Protein AF-A0A1F3LYC5-F1 (afdb_monomer)

pLDDT: mean 78.78, std 14.84, range [35.22, 93.06]

Secondary structure (DSSP, 8-state):
-GGGGGPPTT-EEEE-TT---HHHHHHHHHTT-EEEEE--TTS-HHHHHHHHSS-SEEEEEEE--GGGGGGGTT-GGGGS-EEEEEEEEEE-TTS-EEEEEEEPP---------

Foldseek 3Di:
DVVVVPADQPEEAEAEEDDLAPVVVLVCVLVNHWYKYWDDCPRDPVSVVVVPDPDFKDKDKDAHPPVCCVVCVVPNVRNGDIFIWMWGWDQDPVRDITIMIGGDDPDPPPPPDD

Mean predicted aligned error: 8.27 Å

Radius of gyration: 15.52 Å; Cα contacts (8 Å, |Δi|>4): 162; chains: 1; bounding box: 40×36×38 Å

Sequence (114 aa):
MEHLNKINSGNLLLLGRGYPCVWLLFLLKAKAIEFCVHLKEDWWLKVKDFTESPEKERIVTFTLPKKDRNKLKDFPQMQDTEITCRLIKVELKNGSCQKSIVEKKERPHVIGNQ

Structure (mmCIF, N/CA/C/O backbone):
data_AF-A0A1F3LYC5-F1
#
_entry.id   AF-A0A1F3LYC5-F1
#
loop_
_atom_site.group_PDB
_atom_site.id
_atom_site.type_symbol
_atom_site.label_atom_id
_atom_site.label_alt_id
_atom_site.label_comp_id
_atom_site.label_asym_id
_atom_site.label_entity_id
_atom_site.label_seq_id
_atom_site.pdbx_PDB_ins_code
_atom_site.Cartn_x
_atom_site.Cartn_y
_atom_site.Cartn_z
_atom_site.occupancy
_atom_site.B_iso_or_equiv
_atom_site.auth_seq_id
_atom_site.auth_comp_id
_atom_site.auth_asym_id
_atom_site.auth_atom_id
_atom_site.pdbx_PDB_model_num
ATOM 1 N N . MET A 1 1 ? 16.948 -10.209 2.489 1.00 55.19 1 MET A N 1
ATOM 2 C CA . MET A 1 1 ? 16.494 -10.690 1.162 1.00 55.19 1 MET A CA 1
ATOM 3 C C . MET A 1 1 ? 16.255 -12.199 1.146 1.00 55.19 1 MET A C 1
ATOM 5 O O . MET A 1 1 ? 15.305 -12.614 0.503 1.00 55.19 1 MET A O 1
ATOM 9 N N . GLU A 1 2 ? 17.036 -13.013 1.870 1.00 61.78 2 GLU A N 1
ATOM 10 C CA . GLU A 1 2 ? 16.968 -14.490 1.803 1.00 61.78 2 GLU A CA 1
ATOM 11 C C . GLU A 1 2 ? 15.586 -15.105 2.086 1.00 61.78 2 GLU A C 1
ATOM 13 O O . GLU A 1 2 ? 15.208 -16.081 1.445 1.00 61.78 2 GLU A O 1
ATOM 18 N N . HIS A 1 3 ? 14.785 -14.510 2.975 1.00 63.56 3 HIS A N 1
ATOM 19 C CA . HIS A 1 3 ? 13.438 -15.013 3.273 1.00 63.56 3 HIS A CA 1
ATOM 20 C C . HIS A 1 3 ? 12.439 -14.838 2.117 1.00 63.56 3 HIS A C 1
ATOM 22 O O . HIS A 1 3 ? 11.544 -15.664 1.974 1.00 63.56 3 HIS A O 1
ATOM 28 N N . LEU A 1 4 ? 12.598 -13.813 1.268 1.00 62.97 4 LEU A N 1
ATOM 29 C CA . LEU A 1 4 ? 11.697 -13.586 0.127 1.00 62.97 4 LEU A CA 1
ATOM 30 C C . LEU A 1 4 ? 11.891 -14.631 -0.978 1.00 62.97 4 LEU A C 1
ATOM 32 O O . LEU A 1 4 ? 10.957 -14.903 -1.722 1.00 62.97 4 LEU A O 1
ATOM 36 N N . ASN A 1 5 ? 13.074 -15.246 -1.063 1.00 66.75 5 ASN A N 1
ATOM 37 C CA . ASN A 1 5 ? 13.364 -16.283 -2.055 1.00 66.75 5 ASN A CA 1
ATOM 38 C C . ASN A 1 5 ? 12.675 -17.622 -1.740 1.00 66.75 5 ASN A C 1
ATOM 40 O O . ASN A 1 5 ? 12.675 -18.511 -2.582 1.00 66.75 5 ASN A O 1
ATOM 44 N N . LYS A 1 6 ? 12.095 -17.773 -0.541 1.00 70.38 6 LYS A N 1
ATOM 45 C CA . LYS A 1 6 ? 11.324 -18.959 -0.133 1.00 70.38 6 LYS A CA 1
ATOM 46 C C . LYS A 1 6 ? 9.820 -18.815 -0.386 1.00 70.38 6 LYS A C 1
ATOM 48 O O . LYS A 1 6 ? 9.068 -19.733 -0.077 1.00 70.38 6 LYS A O 1
ATOM 53 N N . ILE A 1 7 ? 9.378 -17.659 -0.883 1.00 70.25 7 ILE A N 1
ATOM 54 C CA . ILE A 1 7 ? 7.964 -17.365 -1.111 1.00 70.25 7 ILE A CA 1
ATOM 55 C C . ILE A 1 7 ? 7.613 -17.758 -2.542 1.00 70.25 7 ILE A C 1
ATOM 57 O O . ILE A 1 7 ? 8.200 -17.242 -3.492 1.00 70.25 7 ILE A O 1
ATOM 61 N N . ASN A 1 8 ? 6.644 -18.660 -2.682 1.00 68.38 8 ASN A N 1
ATOM 62 C CA . ASN A 1 8 ? 6.155 -19.104 -3.981 1.00 68.38 8 ASN A CA 1
ATOM 63 C C . ASN A 1 8 ? 5.014 -18.208 -4.481 1.00 68.38 8 ASN A C 1
ATOM 65 O O . ASN A 1 8 ? 4.309 -17.564 -3.698 1.00 68.38 8 ASN A O 1
ATOM 69 N N . SER A 1 9 ? 4.804 -18.208 -5.800 1.00 65.81 9 SER A N 1
ATOM 70 C CA . SER A 1 9 ? 3.631 -17.582 -6.419 1.00 65.81 9 SER A CA 1
ATOM 71 C C . SER A 1 9 ? 2.340 -18.134 -5.797 1.00 65.81 9 SER A C 1
ATOM 73 O O . SER A 1 9 ? 2.204 -19.344 -5.613 1.00 65.81 9 SER A O 1
ATOM 75 N N . GLY A 1 10 ? 1.412 -17.243 -5.439 1.00 66.19 10 GLY A N 1
ATOM 76 C CA . GLY A 1 10 ? 0.153 -17.587 -4.762 1.00 66.19 10 GLY A CA 1
ATOM 77 C C . GLY A 1 10 ? 0.226 -17.645 -3.231 1.00 66.19 10 GLY A C 1
ATOM 78 O O . GLY A 1 10 ? -0.770 -17.955 -2.585 1.00 66.19 10 GLY A O 1
ATOM 79 N N . ASN A 1 11 ? 1.376 -17.355 -2.618 1.00 69.00 11 ASN A N 1
ATOM 80 C CA . ASN A 1 11 ? 1.456 -17.170 -1.169 1.00 69.00 11 ASN A CA 1
ATOM 81 C C . ASN A 1 11 ? 1.093 -15.731 -0.780 1.00 69.00 11 ASN A C 1
ATOM 83 O O . ASN A 1 11 ? 1.577 -14.777 -1.391 1.00 69.00 11 ASN A O 1
ATOM 87 N N . LEU A 1 12 ? 0.292 -15.595 0.282 1.00 79.38 12 LEU A N 1
ATOM 88 C CA . LEU A 1 12 ? -0.036 -14.316 0.905 1.00 79.38 12 LEU A CA 1
ATOM 89 C C . LEU A 1 12 ? 0.983 -13.982 1.996 1.00 79.38 12 LEU A C 1
ATOM 91 O O . LEU A 1 12 ? 1.016 -14.609 3.055 1.00 79.38 12 LEU A O 1
ATOM 95 N N . LEU A 1 13 ? 1.788 -12.953 1.760 1.00 84.44 13 LEU A N 1
ATOM 96 C CA . LEU A 1 13 ? 2.721 -12.421 2.739 1.00 84.44 13 LEU A CA 1
ATOM 97 C C . LEU A 1 13 ? 2.009 -11.447 3.685 1.00 84.44 13 LEU A C 1
ATOM 99 O O . LEU A 1 13 ? 1.601 -10.354 3.290 1.00 84.44 13 LEU A O 1
ATOM 103 N N . LEU A 1 14 ? 1.901 -11.823 4.960 1.00 83.75 14 LEU A N 1
ATOM 104 C CA . LEU A 1 14 ? 1.415 -10.938 6.018 1.00 83.75 14 LEU A CA 1
ATOM 105 C C . LEU A 1 14 ? 2.572 -10.099 6.567 1.00 83.75 14 LEU A C 1
ATOM 107 O O . LEU A 1 14 ? 3.421 -10.583 7.315 1.00 83.75 14 LEU A O 1
ATOM 111 N N . LEU A 1 15 ? 2.602 -8.823 6.199 1.00 82.88 15 LEU A N 1
ATOM 112 C CA . LEU A 1 15 ? 3.558 -7.853 6.712 1.00 82.88 15 LEU A CA 1
ATOM 113 C C . LEU A 1 15 ? 3.012 -7.224 7.996 1.00 82.88 15 LEU A C 1
ATOM 115 O O . LEU A 1 15 ? 1.975 -6.559 8.002 1.00 82.88 15 LEU A O 1
ATOM 119 N N . GLY A 1 16 ? 3.731 -7.437 9.096 1.00 78.25 16 GLY A N 1
ATOM 120 C CA . GLY A 1 16 ? 3.418 -6.830 10.385 1.00 78.25 16 GLY A CA 1
ATOM 121 C C . GLY A 1 16 ? 3.694 -5.324 10.439 1.00 78.25 16 GLY A C 1
ATOM 122 O O . GLY A 1 16 ? 4.122 -4.688 9.475 1.00 78.25 16 GLY A O 1
ATOM 123 N N . ARG A 1 17 ? 3.490 -4.752 11.627 1.00 66.50 17 ARG A N 1
ATOM 124 C CA . ARG A 1 17 ? 3.778 -3.344 11.923 1.00 66.50 17 ARG A CA 1
ATOM 125 C C . ARG A 1 17 ? 5.294 -3.117 11.841 1.00 66.50 17 ARG A C 1
ATOM 127 O O . ARG A 1 17 ? 6.007 -3.471 12.770 1.00 66.50 17 ARG A O 1
ATOM 134 N N . GLY A 1 18 ? 5.794 -2.535 10.757 1.00 61.81 18 GLY A N 1
ATOM 135 C CA . GLY A 1 18 ? 7.201 -2.098 10.699 1.00 61.81 18 GLY A CA 1
ATOM 136 C C . GLY A 1 18 ? 7.734 -1.678 9.335 1.00 61.81 18 GLY A C 1
ATOM 137 O O . GLY A 1 18 ? 8.905 -1.326 9.243 1.00 61.81 18 GLY A O 1
A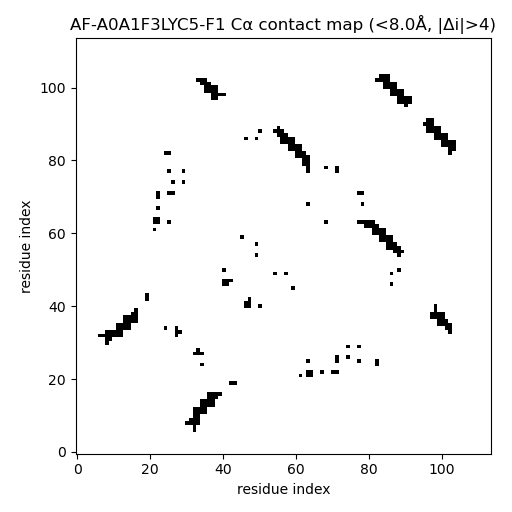TOM 138 N N . TYR A 1 19 ? 6.920 -1.734 8.279 1.00 65.62 19 TYR A N 1
ATOM 139 C CA . TYR A 1 19 ? 7.383 -1.552 6.903 1.00 65.62 19 TYR A CA 1
ATOM 140 C C . TYR A 1 19 ? 6.889 -0.223 6.310 1.00 65.62 19 TYR A C 1
ATOM 142 O O . TYR A 1 19 ? 5.892 -0.205 5.591 1.00 65.62 19 TYR A O 1
ATOM 150 N N . PRO A 1 20 ? 7.579 0.904 6.561 1.00 60.41 20 PRO A N 1
ATOM 151 C CA . PRO A 1 20 ? 7.134 2.237 6.139 1.00 60.41 20 PRO A CA 1
ATOM 152 C C . PRO A 1 20 ? 7.347 2.523 4.640 1.00 60.41 20 PRO A C 1
ATOM 154 O O . PRO A 1 20 ? 7.171 3.652 4.182 1.00 60.41 20 PRO A O 1
ATOM 157 N N . CYS A 1 21 ? 7.750 1.530 3.850 1.00 79.38 21 CYS A N 1
ATOM 158 C CA . CYS A 1 21 ? 8.356 1.757 2.548 1.00 79.38 21 CYS A CA 1
ATOM 159 C C . CYS A 1 21 ? 7.465 1.296 1.389 1.00 79.38 21 CYS A C 1
ATOM 161 O O . CYS A 1 21 ? 7.391 0.102 1.106 1.00 79.38 21 CYS A O 1
ATOM 163 N N . VAL A 1 22 ? 6.883 2.247 0.652 1.00 85.69 22 VAL A N 1
ATOM 164 C CA . VAL A 1 22 ? 6.059 1.986 -0.546 1.00 85.69 22 VAL A CA 1
ATOM 165 C C . VAL A 1 22 ? 6.786 1.109 -1.574 1.00 85.69 22 VAL A C 1
ATOM 167 O O . VAL A 1 22 ? 6.168 0.217 -2.145 1.00 85.69 22 VAL A O 1
ATOM 170 N N . TRP A 1 23 ? 8.101 1.278 -1.761 1.00 89.81 23 TRP A N 1
ATOM 171 C CA . TRP A 1 23 ? 8.892 0.485 -2.717 1.00 89.81 23 TRP A CA 1
ATOM 172 C C . TRP A 1 23 ? 8.819 -1.033 -2.476 1.00 89.81 23 TRP 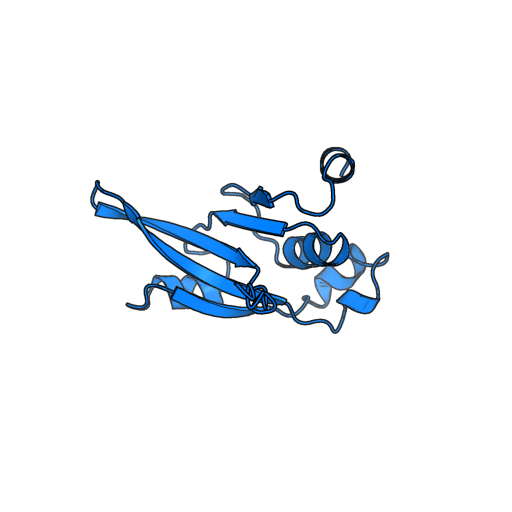A C 1
ATOM 174 O O . TRP A 1 23 ? 8.952 -1.807 -3.420 1.00 89.81 23 TRP A O 1
ATOM 184 N N . LEU A 1 24 ? 8.574 -1.473 -1.234 1.00 89.44 24 LEU A N 1
ATOM 185 C CA . LEU A 1 24 ? 8.431 -2.894 -0.923 1.00 89.44 24 LEU A CA 1
ATOM 186 C C . LEU A 1 24 ? 7.182 -3.482 -1.589 1.00 89.44 24 LEU A C 1
ATOM 188 O O . LEU A 1 24 ? 7.241 -4.599 -2.090 1.00 89.44 24 LEU A O 1
ATOM 192 N N . LEU A 1 25 ? 6.086 -2.720 -1.667 1.00 89.56 25 LEU A N 1
ATOM 193 C CA . LEU A 1 25 ? 4.870 -3.149 -2.370 1.00 89.56 25 LEU A CA 1
ATOM 194 C C . LEU A 1 25 ? 5.165 -3.399 -3.853 1.00 89.56 25 LEU A C 1
ATOM 196 O O . LEU A 1 25 ? 4.707 -4.383 -4.427 1.00 89.56 25 LEU A O 1
ATOM 200 N N . PHE A 1 26 ? 6.003 -2.545 -4.446 1.00 92.00 26 PHE A N 1
ATOM 201 C CA . PHE A 1 26 ? 6.467 -2.692 -5.822 1.00 92.00 26 PHE A CA 1
ATOM 202 C C . PHE A 1 26 ? 7.335 -3.925 -6.018 1.00 92.00 26 PHE A C 1
ATOM 204 O O . PHE A 1 26 ? 7.141 -4.648 -6.990 1.00 92.00 26 PHE A O 1
ATOM 211 N N . LEU A 1 27 ? 8.244 -4.209 -5.085 1.00 90.69 27 LEU A N 1
ATOM 212 C CA . LEU A 1 27 ? 9.066 -5.414 -5.157 1.00 90.69 27 LEU A CA 1
ATOM 213 C C . LEU A 1 27 ? 8.205 -6.683 -5.072 1.00 90.69 27 LEU A C 1
ATOM 215 O O . LEU A 1 27 ? 8.423 -7.623 -5.833 1.00 90.69 27 LEU A O 1
ATOM 219 N N . LEU A 1 28 ? 7.233 -6.712 -4.157 1.00 89.12 28 LEU A N 1
ATOM 220 C CA . LEU A 1 28 ? 6.331 -7.853 -3.986 1.00 89.12 28 LEU A CA 1
ATOM 221 C C . LEU A 1 28 ? 5.470 -8.061 -5.235 1.00 89.12 28 LEU A C 1
ATOM 223 O O . LEU A 1 28 ? 5.400 -9.180 -5.739 1.00 89.12 28 L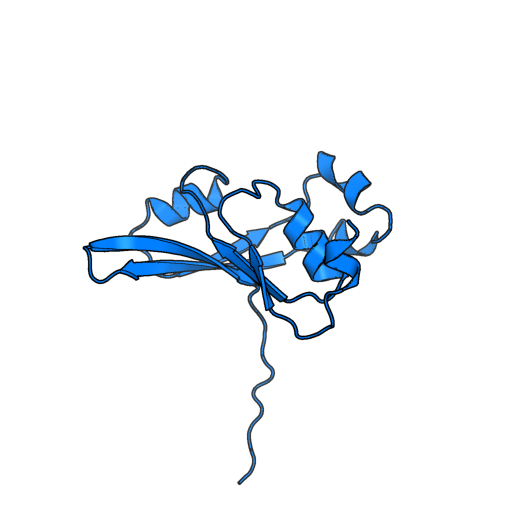EU A O 1
ATOM 227 N N . LYS A 1 29 ? 4.937 -6.976 -5.810 1.00 88.88 29 LYS A N 1
ATOM 228 C CA . LYS A 1 29 ? 4.209 -7.012 -7.083 1.00 88.88 29 LYS A CA 1
ATOM 229 C C . LYS A 1 29 ? 5.068 -7.547 -8.229 1.00 88.88 29 LYS A C 1
ATOM 231 O O . LYS A 1 29 ? 4.619 -8.425 -8.959 1.00 88.88 29 LYS A O 1
ATOM 236 N N . ALA A 1 30 ? 6.307 -7.072 -8.356 1.00 89.69 30 ALA A N 1
ATOM 237 C CA . ALA A 1 30 ? 7.243 -7.516 -9.390 1.00 89.69 30 ALA A CA 1
ATOM 238 C C . ALA A 1 30 ? 7.584 -9.009 -9.279 1.00 89.69 30 ALA A C 1
ATOM 240 O O . ALA A 1 30 ? 7.818 -9.676 -10.283 1.00 89.69 30 ALA A O 1
ATOM 241 N N . LYS A 1 31 ? 7.591 -9.533 -8.049 1.00 87.19 31 LYS A N 1
ATOM 242 C CA . LYS A 1 31 ? 7.804 -10.951 -7.741 1.00 87.19 31 LYS A CA 1
ATOM 243 C C . LYS A 1 31 ? 6.519 -11.786 -7.765 1.00 87.19 31 LYS A C 1
ATOM 245 O O . LYS A 1 31 ? 6.581 -12.964 -7.432 1.00 87.19 31 LYS A O 1
ATOM 250 N N . ALA A 1 32 ? 5.379 -11.197 -8.136 1.00 86.75 32 ALA A N 1
ATOM 251 C CA . ALA A 1 32 ? 4.062 -11.835 -8.092 1.00 86.75 32 ALA A CA 1
ATOM 252 C C . ALA A 1 32 ? 3.711 -12.436 -6.712 1.00 86.75 32 ALA A C 1
ATOM 254 O O . ALA A 1 32 ? 3.030 -13.458 -6.616 1.00 86.75 32 ALA A O 1
ATOM 255 N N . ILE A 1 33 ? 4.175 -11.793 -5.637 1.00 86.38 33 ILE A N 1
ATOM 256 C CA . ILE A 1 33 ? 3.886 -12.169 -4.252 1.00 86.38 33 ILE A CA 1
ATOM 257 C C . ILE A 1 33 ? 2.673 -11.371 -3.782 1.00 86.38 33 ILE A C 1
ATOM 259 O O . ILE A 1 33 ? 2.702 -10.139 -3.787 1.00 86.38 33 ILE A O 1
ATOM 263 N N . GLU A 1 34 ? 1.627 -12.068 -3.341 1.00 86.44 34 GLU A N 1
ATOM 264 C CA . GLU A 1 34 ? 0.475 -11.418 -2.721 1.00 86.44 34 GLU A CA 1
ATOM 265 C C . GLU A 1 34 ? 0.862 -10.902 -1.336 1.00 86.44 34 GLU A C 1
ATOM 267 O O . GLU A 1 34 ? 1.650 -11.528 -0.626 1.00 86.44 34 GLU A O 1
ATOM 272 N N . PHE A 1 35 ? 0.291 -9.776 -0.911 1.00 87.25 35 PHE A N 1
ATOM 273 C CA . PHE A 1 35 ? 0.596 -9.221 0.402 1.00 87.25 35 PHE A CA 1
ATOM 274 C C . PHE A 1 35 ? -0.615 -8.606 1.099 1.00 87.25 35 PHE A C 1
ATOM 276 O O . PHE A 1 35 ? -1.535 -8.071 0.477 1.00 87.25 35 PHE A O 1
ATOM 283 N N . CYS A 1 36 ? -0.565 -8.642 2.427 1.00 88.06 36 CYS A N 1
ATOM 284 C CA . CYS A 1 36 ? -1.418 -7.858 3.305 1.00 88.06 36 CYS A CA 1
ATOM 285 C C . CYS A 1 36 ? -0.540 -7.165 4.348 1.00 88.06 36 CYS A C 1
ATOM 287 O O . CYS A 1 36 ? 0.306 -7.806 4.970 1.00 88.06 36 CYS A O 1
ATOM 289 N N . VAL A 1 37 ? -0.708 -5.856 4.526 1.00 87.00 37 VAL A N 1
ATOM 290 C CA . VAL A 1 37 ? 0.122 -5.043 5.427 1.00 87.00 37 VAL A CA 1
A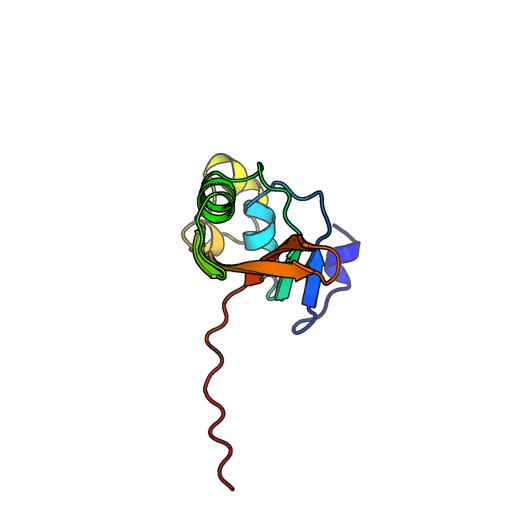TOM 291 C C . VAL A 1 37 ? -0.716 -4.515 6.572 1.00 87.00 37 VAL A C 1
ATOM 293 O O . VAL A 1 37 ? -1.675 -3.787 6.339 1.00 87.00 37 VAL A O 1
ATOM 296 N N . HIS A 1 38 ? -0.319 -4.815 7.805 1.00 82.75 38 HIS A N 1
ATOM 297 C CA . HIS A 1 38 ? -0.896 -4.198 8.994 1.00 82.75 38 HIS A CA 1
ATOM 298 C C . HIS A 1 38 ? -0.268 -2.813 9.210 1.00 82.75 38 HIS A C 1
ATOM 300 O O . HIS A 1 38 ? 0.930 -2.687 9.479 1.00 82.75 38 HIS A O 1
ATOM 306 N N . LEU A 1 39 ? -1.083 -1.766 9.097 1.00 77.88 39 LEU A N 1
ATOM 307 C CA . LEU A 1 39 ? -0.647 -0.374 9.177 1.00 77.88 39 LEU A CA 1
ATOM 308 C C . LEU A 1 39 ? -0.673 0.193 10.598 1.00 77.88 39 LEU A C 1
ATOM 310 O O . LEU A 1 39 ? -1.546 -0.135 11.400 1.00 77.88 39 LEU A O 1
ATOM 314 N N . LYS A 1 40 ? 0.243 1.133 10.857 1.00 72.38 40 LYS A N 1
ATOM 315 C CA . LYS A 1 40 ? 0.060 2.196 11.855 1.00 72.38 40 LYS A CA 1
ATOM 316 C C . LYS A 1 40 ? -0.405 3.479 11.157 1.00 72.38 40 LYS A C 1
ATOM 318 O O . LYS A 1 40 ? -0.138 3.674 9.974 1.00 72.38 40 LYS A O 1
ATOM 323 N N . GLU A 1 41 ? -1.096 4.321 11.912 1.00 63.81 41 GLU A N 1
ATOM 324 C CA . GLU A 1 41 ? -1.952 5.417 11.431 1.00 63.81 41 GLU A CA 1
ATOM 325 C C . GLU A 1 41 ? -1.181 6.530 10.691 1.00 63.81 41 GLU A C 1
ATOM 327 O O . GLU A 1 41 ? -1.735 7.181 9.809 1.00 63.81 41 GLU A O 1
ATOM 332 N N . ASP A 1 42 ? 0.129 6.659 10.932 1.00 65.44 42 ASP A N 1
ATOM 333 C CA . ASP A 1 42 ? 0.874 7.881 10.593 1.00 65.44 42 ASP A CA 1
ATOM 334 C C . ASP A 1 42 ? 1.896 7.744 9.454 1.00 65.44 42 ASP A C 1
ATOM 336 O O . ASP A 1 42 ? 2.705 8.643 9.232 1.00 65.44 42 ASP A O 1
ATOM 340 N N . TRP A 1 43 ? 1.944 6.613 8.744 1.00 68.25 43 TRP A N 1
ATOM 341 C CA . TRP A 1 43 ? 3.085 6.352 7.850 1.00 68.25 43 TRP A CA 1
ATOM 342 C C . TRP A 1 43 ? 2.968 6.945 6.455 1.00 68.25 43 TRP A C 1
ATOM 344 O O . TRP A 1 43 ? 3.976 7.394 5.909 1.00 68.25 43 TRP A O 1
ATOM 354 N N . TRP A 1 44 ? 1.769 6.981 5.875 1.00 76.88 44 TRP A N 1
ATOM 355 C CA . TRP A 1 44 ? 1.550 7.549 4.543 1.00 76.88 44 TRP A CA 1
ATOM 356 C C . TRP A 1 44 ? 0.404 8.543 4.587 1.00 76.88 44 TRP A C 1
ATOM 358 O O . TRP A 1 44 ? -0.635 8.241 5.162 1.00 76.88 44 TRP A O 1
ATOM 368 N N . LEU A 1 45 ? 0.554 9.687 3.914 1.00 79.94 45 LEU A N 1
ATOM 369 C CA . LEU A 1 45 ? -0.488 10.722 3.847 1.00 79.94 45 LEU A CA 1
ATOM 370 C C . LEU A 1 45 ? -1.850 10.143 3.432 1.00 79.94 45 LEU A C 1
ATOM 372 O O . LEU A 1 45 ? -2.851 10.423 4.074 1.00 79.94 45 LEU A O 1
ATOM 376 N N . LYS A 1 46 ? -1.869 9.244 2.435 1.00 82.75 46 LYS A N 1
ATOM 377 C CA . LYS A 1 46 ? -3.092 8.550 1.987 1.00 82.75 46 LYS A CA 1
ATOM 378 C C . LYS A 1 46 ? -3.698 7.624 3.051 1.00 82.75 46 LYS A C 1
ATOM 380 O O . LYS A 1 46 ? -4.908 7.439 3.077 1.00 82.75 46 LYS A O 1
ATOM 385 N N . VAL A 1 47 ? -2.864 7.018 3.899 1.00 82.06 47 VAL A N 1
ATOM 386 C CA . VAL A 1 47 ? -3.304 6.137 4.995 1.00 82.06 47 VAL A CA 1
ATOM 387 C C . VAL A 1 47 ? -3.815 6.954 6.170 1.00 82.06 47 VAL A C 1
ATOM 389 O O . VAL A 1 47 ? -4.831 6.582 6.748 1.00 82.06 47 VAL A O 1
ATOM 392 N N . LYS A 1 48 ? -3.146 8.060 6.498 1.00 84.25 48 LYS A N 1
ATOM 393 C CA . LYS A 1 48 ? -3.575 8.986 7.543 1.00 84.25 48 LYS A CA 1
ATOM 394 C C . LYS A 1 48 ? -4.933 9.598 7.200 1.00 84.25 48 LYS A C 1
ATOM 396 O O . LYS A 1 48 ? -5.876 9.430 7.961 1.00 84.25 48 LYS A O 1
ATOM 401 N N . ASP A 1 49 ? -5.055 10.166 6.001 1.00 87.81 49 ASP A N 1
ATOM 402 C CA . ASP A 1 49 ? -6.312 10.718 5.478 1.00 87.81 49 ASP A CA 1
ATOM 403 C C . ASP A 1 49 ? -7.444 9.672 5.471 1.00 87.81 49 ASP A C 1
ATOM 405 O O . ASP A 1 49 ? -8.558 9.925 5.925 1.00 87.81 49 ASP A O 1
ATOM 409 N N . PHE A 1 50 ? -7.149 8.436 5.050 1.00 87.94 50 PHE A N 1
ATOM 410 C CA . PHE A 1 50 ? -8.111 7.341 5.167 1.00 87.94 50 PHE A CA 1
ATOM 411 C C . PHE A 1 50 ? -8.464 7.030 6.623 1.00 87.94 50 PHE A C 1
ATOM 413 O O . PHE A 1 50 ? -9.635 6.808 6.921 1.00 87.94 50 PHE A O 1
ATOM 420 N N . THR A 1 51 ? -7.487 7.009 7.529 1.00 83.06 51 THR A N 1
ATOM 421 C CA . THR A 1 51 ? -7.690 6.692 8.949 1.00 83.06 51 THR A CA 1
ATOM 422 C C . THR A 1 51 ? -8.617 7.701 9.619 1.00 83.06 51 THR A C 1
ATOM 424 O O . THR A 1 51 ? -9.528 7.280 10.328 1.00 83.06 51 THR A O 1
ATOM 427 N N . GLU A 1 52 ? -8.431 8.987 9.330 1.00 87.62 52 GLU A N 1
ATOM 428 C CA . GLU A 1 52 ? -9.221 10.104 9.864 1.00 87.62 52 GLU A CA 1
ATOM 429 C C . GLU A 1 52 ? -10.629 10.199 9.240 1.00 87.62 52 GLU A C 1
ATOM 431 O O . GLU A 1 52 ? -11.534 10.778 9.837 1.00 87.62 52 GLU A O 1
ATOM 436 N N . SER A 1 53 ? -10.852 9.594 8.068 1.00 89.81 53 SER A N 1
ATOM 437 C CA . SER A 1 53 ? -12.177 9.537 7.432 1.00 89.81 53 SER A CA 1
ATOM 438 C C . SER A 1 53 ? -13.155 8.578 8.150 1.00 89.81 53 SER A C 1
ATOM 440 O O . SER A 1 53 ? -12.723 7.667 8.857 1.00 89.81 53 SER A O 1
ATOM 442 N N . PRO A 1 54 ? -14.479 8.679 7.932 1.00 90.19 54 PRO A N 1
ATOM 443 C CA . PRO A 1 54 ? -15.448 7.695 8.433 1.00 90.19 54 PRO A CA 1
ATOM 444 C C . PRO A 1 54 ? -15.519 6.406 7.589 1.00 90.19 54 PRO A C 1
ATOM 446 O O . PRO A 1 54 ? -16.251 5.479 7.929 1.00 90.19 54 PRO A O 1
ATOM 449 N N . GLU A 1 55 ? -14.786 6.321 6.475 1.00 91.44 55 GLU A N 1
ATOM 450 C CA . GLU A 1 55 ? -14.882 5.195 5.542 1.00 91.44 55 GLU A CA 1
ATOM 451 C C . GLU A 1 55 ? -14.322 3.895 6.129 1.00 91.44 55 GLU A C 1
ATOM 453 O O . GLU A 1 55 ? -13.292 3.902 6.809 1.00 91.44 55 GLU A O 1
ATOM 458 N N . LYS A 1 56 ? -14.964 2.762 5.811 1.00 89.44 56 LYS A N 1
ATOM 459 C CA . LYS A 1 56 ? -14.516 1.418 6.221 1.00 89.44 56 LYS A CA 1
ATOM 460 C C . LYS A 1 56 ? -13.535 0.782 5.237 1.00 89.44 56 LYS A C 1
ATOM 462 O O . LYS A 1 56 ? -12.682 0.000 5.649 1.00 89.44 56 LYS A O 1
ATOM 467 N N . GLU A 1 57 ? -13.611 1.140 3.959 1.00 92.31 57 GLU A N 1
ATOM 468 C CA . GLU A 1 57 ? -12.638 0.745 2.943 1.00 92.31 57 GLU A CA 1
ATOM 469 C C . GLU A 1 57 ? -12.406 1.862 1.923 1.00 92.31 57 GLU A C 1
ATOM 471 O O . GLU A 1 57 ? -13.298 2.669 1.677 1.00 92.31 57 GLU A O 1
ATOM 476 N N . ARG A 1 58 ? -11.209 1.901 1.326 1.00 91.69 58 ARG A N 1
ATOM 477 C CA . ARG A 1 58 ? -10.845 2.865 0.278 1.00 91.69 58 ARG A CA 1
ATOM 478 C C . ARG A 1 58 ? -9.870 2.254 -0.713 1.00 91.69 58 ARG A C 1
ATOM 480 O O . ARG A 1 58 ? -8.895 1.614 -0.319 1.00 91.69 58 ARG A O 1
ATOM 487 N N . ILE A 1 59 ? -10.087 2.498 -2.003 1.00 92.25 59 ILE A N 1
ATOM 488 C CA . ILE A 1 59 ? -9.093 2.184 -3.030 1.00 92.25 59 ILE A CA 1
ATOM 489 C C . ILE A 1 59 ? -8.083 3.325 -3.123 1.00 92.25 59 ILE A C 1
ATOM 491 O O . ILE A 1 59 ? -8.452 4.484 -3.287 1.00 92.25 59 ILE A O 1
ATOM 495 N N . VAL A 1 60 ? -6.800 2.988 -3.029 1.00 90.00 60 VAL A N 1
ATOM 496 C CA . VAL A 1 60 ? -5.696 3.936 -3.169 1.00 90.00 60 VAL A CA 1
ATOM 497 C C . VAL A 1 60 ? -4.696 3.425 -4.191 1.00 90.00 60 VAL A C 1
ATOM 499 O O . VAL A 1 60 ? -4.396 2.234 -4.249 1.00 90.00 60 VAL A O 1
ATOM 502 N N . THR A 1 61 ? -4.148 4.348 -4.968 1.00 91.69 61 THR A N 1
ATOM 503 C CA . THR A 1 61 ? -3.098 4.051 -5.942 1.00 91.69 61 THR A CA 1
ATOM 504 C C . THR A 1 61 ? -1.768 4.607 -5.457 1.00 91.69 61 THR A C 1
ATOM 506 O O . THR A 1 61 ? -1.698 5.747 -4.991 1.00 91.69 61 THR A O 1
ATOM 509 N N . PHE A 1 62 ? -0.707 3.818 -5.553 1.00 89.62 62 PHE A N 1
ATOM 510 C CA . PHE A 1 62 ? 0.656 4.229 -5.249 1.00 89.62 62 PHE A CA 1
ATOM 511 C C . PHE A 1 62 ? 1.487 4.264 -6.527 1.00 89.62 62 PHE A C 1
ATOM 513 O O . PHE A 1 62 ? 1.367 3.378 -7.368 1.00 89.62 62 PHE A O 1
ATOM 520 N N . THR A 1 63 ? 2.359 5.262 -6.628 1.00 92.25 63 THR A N 1
ATOM 521 C CA . THR A 1 63 ? 3.430 5.351 -7.626 1.00 92.25 63 THR A CA 1
ATOM 522 C C . THR A 1 63 ? 4.771 5.125 -6.937 1.00 92.25 63 THR A C 1
ATOM 524 O O . THR A 1 63 ? 4.917 5.399 -5.739 1.00 92.25 63 THR A O 1
ATOM 527 N N . LEU A 1 64 ? 5.762 4.612 -7.670 1.00 91.88 64 LEU A N 1
ATOM 528 C CA . LEU A 1 64 ? 7.093 4.392 -7.114 1.00 91.88 64 LEU A CA 1
ATOM 529 C C . LEU A 1 64 ? 7.813 5.742 -6.920 1.00 91.88 64 LEU A C 1
ATOM 531 O O . LEU A 1 64 ? 8.054 6.449 -7.904 1.00 91.88 64 LEU A O 1
ATOM 535 N N . PRO A 1 65 ? 8.219 6.118 -5.690 1.00 89.94 65 PRO A N 1
ATOM 536 C CA . PRO A 1 65 ? 8.967 7.352 -5.482 1.00 89.94 65 PRO A CA 1
ATOM 537 C C . PRO A 1 65 ? 10.288 7.335 -6.258 1.00 89.94 65 PRO A C 1
ATOM 539 O O . PRO A 1 65 ? 11.024 6.350 -6.204 1.00 89.94 65 PRO A O 1
ATOM 542 N N . LYS A 1 66 ? 10.649 8.447 -6.919 1.00 90.06 66 LYS A N 1
ATOM 543 C CA . LYS A 1 66 ? 11.897 8.545 -7.709 1.00 90.06 66 LYS A CA 1
ATOM 544 C C . LYS A 1 66 ? 13.139 8.115 -6.914 1.00 90.06 66 LYS A C 1
ATOM 546 O O . LYS A 1 66 ? 13.979 7.395 -7.441 1.00 90.06 66 LYS A O 1
ATOM 551 N N . LYS A 1 67 ? 13.204 8.481 -5.625 1.00 90.12 67 LYS A N 1
ATOM 552 C CA . LYS A 1 67 ? 14.288 8.109 -4.694 1.00 90.12 67 LYS A CA 1
ATOM 553 C C . LYS A 1 67 ? 14.459 6.597 -4.489 1.00 90.12 67 LYS A C 1
ATOM 555 O O . LYS A 1 67 ? 15.531 6.153 -4.098 1.00 90.12 67 LYS A O 1
ATOM 560 N N . ASP A 1 68 ? 13.410 5.815 -4.734 1.00 90.44 68 ASP A N 1
ATOM 561 C CA . ASP A 1 68 ? 13.394 4.369 -4.525 1.00 90.44 68 ASP A CA 1
ATOM 562 C C . ASP A 1 68 ? 13.563 3.572 -5.832 1.00 90.44 68 ASP A C 1
ATOM 564 O O . ASP A 1 68 ? 13.685 2.350 -5.772 1.00 90.44 68 ASP A O 1
ATOM 568 N N . ARG A 1 69 ? 13.649 4.228 -7.004 1.00 91.31 69 ARG A N 1
ATOM 569 C CA . ARG A 1 69 ? 13.826 3.557 -8.312 1.00 91.31 69 ARG A CA 1
ATOM 570 C C . ARG A 1 69 ? 15.049 2.637 -8.345 1.00 91.31 69 ARG A C 1
ATOM 572 O O . ARG A 1 69 ? 14.955 1.513 -8.827 1.00 91.31 69 ARG A O 1
ATOM 579 N N . A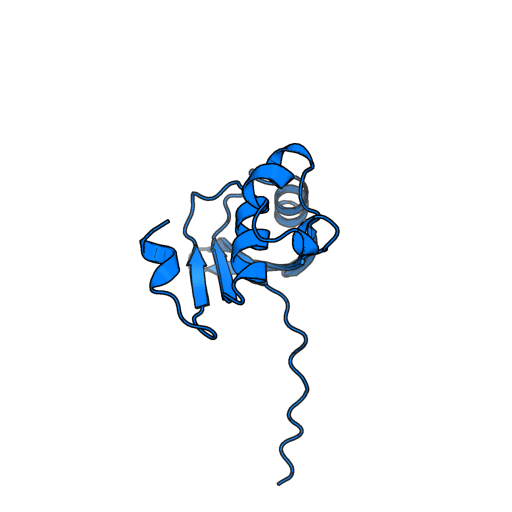SN A 1 70 ? 16.154 3.049 -7.722 1.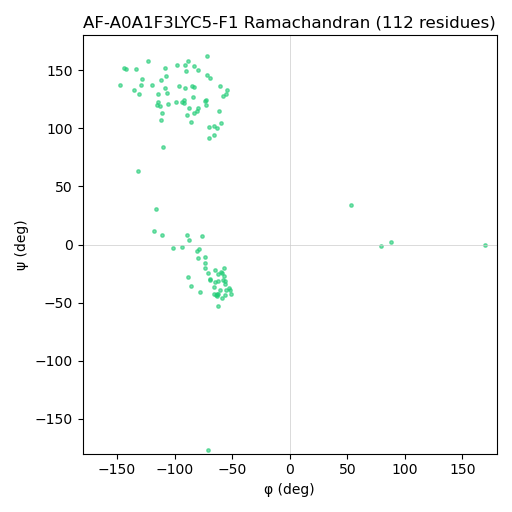00 91.12 70 ASN A N 1
ATOM 580 C CA . ASN A 1 70 ? 17.376 2.240 -7.636 1.00 91.12 70 ASN A CA 1
ATOM 581 C C . ASN A 1 70 ? 17.186 0.918 -6.869 1.00 91.12 70 ASN A C 1
ATOM 583 O O . ASN A 1 70 ? 17.909 -0.043 -7.124 1.00 91.12 70 ASN A O 1
ATOM 587 N N . LYS A 1 71 ? 16.210 0.837 -5.952 1.00 89.00 71 LYS A N 1
ATOM 588 C CA . LYS A 1 71 ? 15.895 -0.400 -5.212 1.00 89.00 71 LYS A CA 1
ATOM 589 C C . LYS A 1 71 ? 15.177 -1.439 -6.078 1.00 89.00 71 LYS A C 1
ATOM 591 O O . LYS A 1 71 ? 15.131 -2.603 -5.699 1.00 89.00 71 LYS A O 1
ATOM 596 N N . LEU A 1 72 ? 14.639 -1.023 -7.227 1.00 91.25 72 LEU A N 1
ATOM 597 C CA . LEU A 1 72 ? 13.987 -1.868 -8.229 1.00 91.25 72 LEU A CA 1
ATOM 598 C C . LEU A 1 72 ? 14.745 -1.861 -9.564 1.00 91.25 72 LEU A C 1
ATOM 600 O O . LEU A 1 72 ? 14.142 -2.029 -10.620 1.00 91.25 72 LEU A O 1
ATOM 604 N N . LYS A 1 73 ? 16.071 -1.685 -9.539 1.00 91.12 73 LYS A N 1
ATOM 605 C CA . LYS A 1 73 ? 16.897 -1.693 -10.760 1.00 91.12 73 LYS A CA 1
ATOM 606 C C . LYS A 1 73 ? 16.752 -2.986 -11.580 1.00 91.12 73 LYS A C 1
ATOM 608 O O . LYS A 1 73 ? 16.795 -2.929 -12.801 1.00 91.12 73 LYS A O 1
ATOM 613 N N . ASP A 1 74 ? 16.510 -4.113 -10.907 1.00 93.06 74 ASP A N 1
ATOM 614 C CA . ASP A 1 74 ? 16.317 -5.428 -11.535 1.00 93.06 74 ASP A CA 1
ATOM 615 C C . ASP A 1 74 ? 14.885 -5.613 -12.088 1.00 93.06 74 ASP A C 1
ATOM 617 O O . ASP A 1 74 ? 14.586 -6.617 -12.727 1.00 93.06 74 ASP A O 1
ATOM 621 N N . PHE A 1 75 ? 13.993 -4.644 -11.845 1.00 92.31 75 PHE A N 1
ATOM 622 C CA . PHE A 1 75 ? 12.595 -4.635 -12.283 1.00 92.31 75 PHE A CA 1
ATOM 623 C C . PHE A 1 75 ? 12.235 -3.283 -12.931 1.00 92.31 75 PHE A C 1
ATOM 625 O O . PHE A 1 75 ? 11.393 -2.547 -12.402 1.00 92.31 75 PHE A O 1
ATOM 632 N N . PRO A 1 76 ? 12.863 -2.911 -14.064 1.00 91.31 76 PRO A N 1
ATOM 633 C CA . PRO A 1 76 ? 12.669 -1.605 -14.698 1.00 91.31 76 PRO A CA 1
ATOM 634 C C . PRO A 1 76 ? 11.208 -1.322 -15.074 1.00 91.31 76 PRO A C 1
ATOM 636 O O . PRO A 1 76 ? 10.771 -0.179 -14.977 1.00 91.31 76 PRO A O 1
ATOM 639 N N . GLN A 1 77 ? 10.420 -2.355 -15.390 1.00 91.12 77 GLN A N 1
ATOM 640 C CA . GLN A 1 77 ? 8.988 -2.237 -15.680 1.00 91.12 77 GLN A CA 1
ATOM 641 C C . GLN A 1 77 ? 8.179 -1.627 -14.524 1.00 91.12 77 GLN A C 1
ATOM 643 O O . GLN A 1 77 ? 7.132 -1.025 -14.742 1.00 91.12 77 GLN A O 1
ATOM 648 N N . MET A 1 78 ? 8.663 -1.738 -13.283 1.00 92.25 78 MET A N 1
ATOM 649 C CA . MET A 1 78 ? 7.965 -1.207 -12.113 1.00 92.25 78 MET A CA 1
ATOM 650 C C . MET A 1 78 ? 8.142 0.303 -11.926 1.00 92.25 78 MET A C 1
ATOM 652 O O . MET A 1 78 ? 7.456 0.882 -11.086 1.00 92.25 78 MET A O 1
ATOM 656 N N . GLN A 1 79 ? 9.059 0.949 -12.656 1.00 89.81 79 GLN A N 1
ATOM 657 C CA . GLN A 1 79 ? 9.407 2.356 -12.422 1.00 89.81 79 GLN A CA 1
ATOM 658 C C . GLN A 1 79 ? 8.293 3.340 -12.785 1.00 89.81 79 GLN A C 1
ATOM 660 O O . GLN A 1 79 ? 8.185 4.391 -12.142 1.00 89.81 79 GLN A O 1
ATOM 66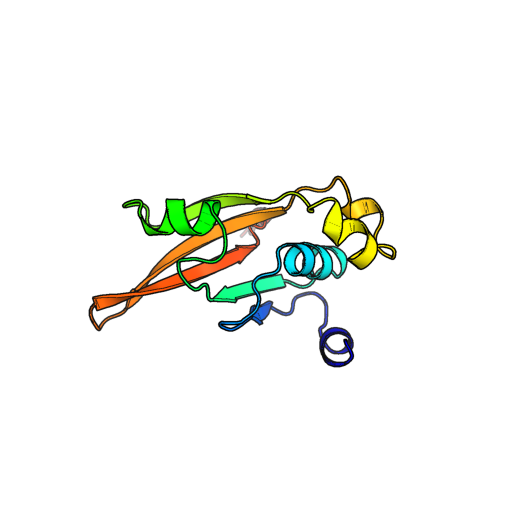5 N N . ASP A 1 80 ? 7.478 2.973 -13.772 1.00 89.81 80 ASP A N 1
ATOM 666 C CA . ASP A 1 80 ? 6.335 3.748 -14.264 1.00 89.81 80 ASP A CA 1
ATOM 667 C C . ASP A 1 80 ? 5.008 2.990 -14.065 1.00 89.81 80 ASP A C 1
ATOM 669 O O . ASP A 1 80 ? 3.966 3.378 -14.584 1.00 89.81 80 ASP A O 1
ATOM 673 N N . THR A 1 81 ? 5.041 1.905 -13.283 1.00 91.00 81 THR A N 1
ATOM 674 C CA . THR A 1 81 ? 3.844 1.157 -12.885 1.00 91.00 81 THR A CA 1
ATOM 675 C C . THR A 1 81 ? 3.139 1.863 -11.727 1.00 91.00 81 THR A C 1
ATOM 677 O O . THR A 1 81 ? 3.768 2.486 -10.868 1.00 91.00 81 THR A O 1
ATOM 680 N N . GLU A 1 82 ? 1.822 1.705 -11.659 1.00 93.00 82 GLU A N 1
ATOM 681 C CA . GLU A 1 82 ? 1.019 2.045 -10.491 1.00 93.00 82 GLU A CA 1
ATOM 682 C C . GLU A 1 82 ? 0.544 0.778 -9.775 1.00 93.00 82 GLU A C 1
ATOM 684 O O . GLU A 1 82 ? 0.248 -0.239 -10.402 1.00 93.00 82 GLU A O 1
ATOM 689 N N . ILE A 1 83 ? 0.455 0.830 -8.444 1.00 90.19 83 ILE A N 1
ATOM 690 C CA . ILE A 1 83 ? -0.101 -0.263 -7.641 1.00 90.19 83 ILE A CA 1
ATOM 691 C C . ILE A 1 83 ? -1.365 0.211 -6.953 1.00 90.19 83 ILE A C 1
ATOM 693 O O . ILE A 1 83 ? -1.337 1.131 -6.134 1.00 90.19 83 ILE A O 1
ATOM 697 N N . THR A 1 84 ? -2.467 -0.465 -7.257 1.00 91.50 84 THR A N 1
ATOM 698 C CA . THR A 1 84 ? -3.753 -0.246 -6.608 1.00 91.50 84 THR A CA 1
ATOM 699 C C . THR A 1 84 ? -3.916 -1.178 -5.415 1.00 91.50 84 THR A C 1
ATOM 701 O O . THR A 1 84 ? -3.868 -2.404 -5.525 1.00 91.50 84 THR A O 1
ATOM 704 N N . CYS A 1 85 ? -4.177 -0.584 -4.261 1.00 90.19 85 CYS A N 1
ATOM 705 C CA . CYS A 1 85 ? -4.423 -1.290 -3.018 1.00 90.19 85 CYS A CA 1
ATOM 706 C C . CYS A 1 85 ? -5.781 -0.901 -2.440 1.00 90.19 85 CYS A C 1
ATOM 708 O O . CYS A 1 85 ? -6.315 0.174 -2.714 1.00 90.19 85 CYS A O 1
ATOM 710 N N . ARG A 1 86 ? -6.320 -1.769 -1.590 1.00 91.19 86 ARG A N 1
ATOM 711 C CA . ARG A 1 86 ? -7.486 -1.494 -0.760 1.00 91.19 86 ARG A CA 1
ATOM 712 C C . ARG A 1 86 ? -7.043 -1.292 0.680 1.00 91.19 86 ARG A C 1
ATOM 714 O O . ARG A 1 86 ? -6.448 -2.188 1.272 1.00 91.19 86 ARG A O 1
ATOM 721 N N . LEU A 1 87 ? -7.338 -0.122 1.227 1.00 90.06 87 LEU A N 1
ATOM 722 C CA . LEU A 1 87 ? -7.265 0.147 2.656 1.00 90.06 87 LEU A CA 1
ATOM 723 C C . LEU A 1 87 ? -8.558 -0.345 3.304 1.00 90.06 87 LEU A C 1
ATOM 725 O O . LEU A 1 87 ? -9.629 -0.111 2.751 1.00 90.06 87 LEU A O 1
ATOM 729 N N . ILE A 1 88 ? -8.460 -1.026 4.444 1.00 89.50 88 ILE A N 1
ATOM 730 C CA . ILE A 1 88 ? -9.607 -1.576 5.176 1.00 89.50 88 ILE A CA 1
ATOM 731 C C . ILE A 1 88 ? -9.449 -1.264 6.667 1.00 89.50 88 ILE A C 1
ATOM 733 O O . ILE A 1 88 ? -8.380 -1.495 7.241 1.00 89.50 88 ILE A O 1
ATOM 737 N N . LYS A 1 89 ? -10.524 -0.770 7.290 1.00 87.94 89 LYS A N 1
ATOM 738 C CA . LYS A 1 89 ? -10.696 -0.658 8.743 1.00 87.94 89 LYS A CA 1
ATOM 739 C C . LYS A 1 89 ? -11.526 -1.830 9.240 1.00 87.94 89 LYS A C 1
ATOM 741 O O . LYS A 1 89 ? -12.654 -2.035 8.801 1.00 87.94 89 LYS A O 1
ATOM 746 N N . VAL A 1 90 ? -10.962 -2.581 10.171 1.00 84.19 90 VAL A N 1
ATOM 747 C CA . VAL A 1 90 ? -11.623 -3.701 10.831 1.00 84.19 90 VAL A CA 1
ATOM 748 C C . VAL A 1 90 ? -11.860 -3.310 12.280 1.00 84.19 90 VAL A C 1
ATOM 750 O O . VAL A 1 90 ? -10.915 -3.137 13.048 1.00 84.19 90 VAL A O 1
ATOM 753 N N . GLU A 1 91 ? -13.126 -3.160 12.649 1.00 81.31 91 GLU A N 1
ATOM 754 C CA . GLU A 1 91 ? -13.530 -2.985 14.042 1.00 81.31 91 GLU A CA 1
ATOM 755 C C . GLU A 1 91 ? -13.382 -4.321 14.778 1.00 81.31 91 GLU A C 1
ATOM 757 O O . GLU A 1 91 ? -13.912 -5.354 14.361 1.00 81.31 91 GLU A O 1
ATOM 762 N N . LEU A 1 92 ? -12.618 -4.314 15.865 1.00 80.38 92 LEU A N 1
ATOM 763 C CA . LEU A 1 92 ? -12.422 -5.465 16.730 1.00 80.38 92 LEU A CA 1
ATOM 764 C C . LEU A 1 92 ? -13.472 -5.463 17.844 1.00 80.38 92 LEU A C 1
ATOM 766 O O . LEU A 1 92 ? -13.965 -4.420 18.268 1.00 80.38 92 LEU A O 1
ATOM 770 N N . LYS A 1 93 ? -13.771 -6.651 18.383 1.00 79.69 93 LYS A N 1
ATOM 771 C CA . LYS A 1 93 ? -14.789 -6.849 19.435 1.00 79.69 93 LYS A CA 1
ATOM 772 C C . LYS A 1 93 ? -14.552 -6.024 20.710 1.00 79.69 93 LYS A C 1
ATOM 774 O O . LYS A 1 93 ? -15.476 -5.826 21.483 1.00 79.69 93 LYS A O 1
ATOM 779 N N . ASN A 1 94 ? -13.323 -5.563 20.934 1.00 78.38 94 ASN A N 1
ATOM 780 C CA . ASN A 1 94 ? -12.933 -4.720 22.065 1.00 78.38 94 ASN A CA 1
ATOM 781 C C . ASN A 1 94 ? -13.088 -3.208 21.789 1.00 78.38 94 ASN A C 1
ATOM 783 O O . ASN A 1 94 ? -12.594 -2.404 22.573 1.00 78.38 94 ASN A O 1
ATOM 787 N N . GLY A 1 95 ? -13.691 -2.815 20.663 1.00 72.81 95 GLY A N 1
ATOM 788 C CA . GLY A 1 95 ? -13.854 -1.416 20.260 1.00 72.81 95 GLY A CA 1
ATOM 789 C C . GLY A 1 95 ? -12.607 -0.779 19.637 1.00 72.81 95 GLY A C 1
ATOM 790 O O . GLY A 1 95 ? -12.655 0.376 19.226 1.00 72.81 95 GLY A O 1
ATOM 791 N N . SER A 1 96 ? -11.489 -1.508 19.526 1.00 73.62 96 SER A N 1
ATOM 792 C CA . SER A 1 96 ? -10.305 -1.021 18.807 1.00 73.62 96 SER A CA 1
ATOM 793 C C . SER A 1 96 ? -10.431 -1.254 17.298 1.00 73.62 96 SER A C 1
ATOM 795 O O . SER A 1 96 ? -11.122 -2.166 16.852 1.00 73.62 96 SER A O 1
ATOM 797 N N . CYS A 1 97 ? -9.758 -0.436 16.489 1.00 71.12 97 CYS A N 1
ATOM 798 C CA . CYS A 1 97 ? -9.804 -0.537 15.029 1.00 71.12 97 CYS A CA 1
ATOM 799 C C . CYS A 1 97 ? -8.439 -0.963 14.470 1.00 71.12 97 CYS A C 1
ATOM 801 O O . CYS A 1 97 ? -7.445 -0.247 14.639 1.00 71.12 97 CYS A O 1
ATOM 803 N N . GLN A 1 98 ? -8.395 -2.113 13.791 1.00 73.25 98 GLN A N 1
ATOM 804 C CA . GLN A 1 98 ? -7.232 -2.617 13.064 1.00 73.25 98 GLN A CA 1
ATOM 805 C C . GLN A 1 98 ? -7.265 -2.135 11.609 1.00 73.25 98 GLN A C 1
ATOM 807 O O . GLN A 1 98 ? -8.294 -2.218 10.943 1.00 73.25 98 GLN A O 1
ATOM 812 N N . LYS A 1 99 ? -6.129 -1.656 11.094 1.00 71.75 99 LYS A N 1
ATOM 813 C CA . LYS A 1 99 ? -6.018 -1.126 9.730 1.00 71.75 99 LYS A CA 1
ATOM 814 C C . LYS A 1 99 ? -5.107 -2.008 8.897 1.00 71.75 99 LYS A C 1
ATOM 816 O O . LYS A 1 99 ? -3.983 -2.300 9.311 1.00 71.75 99 LYS A O 1
ATOM 821 N N . SER A 1 100 ? -5.579 -2.409 7.723 1.00 74.94 100 SER A N 1
ATOM 822 C CA . SER A 1 100 ? -4.796 -3.239 6.808 1.00 74.94 100 SER A CA 1
ATOM 823 C C . SER A 1 100 ? -4.851 -2.729 5.375 1.00 74.94 100 SER A C 1
ATOM 825 O O . SER A 1 100 ? -5.839 -2.130 4.952 1.00 74.94 100 SER A O 1
ATOM 827 N N . ILE A 1 101 ? -3.784 -2.991 4.627 1.00 73.69 101 ILE A N 1
ATOM 828 C CA . ILE A 1 101 ? -3.736 -2.847 3.174 1.00 73.69 101 ILE A CA 1
ATOM 829 C C . ILE A 1 101 ? -3.752 -4.223 2.562 1.00 73.69 101 ILE A C 1
ATOM 831 O O . ILE A 1 101 ? -2.918 -5.049 2.919 1.00 73.69 101 ILE A O 1
ATOM 835 N N . VAL A 1 102 ? -4.624 -4.430 1.591 1.00 77.25 102 VAL A N 1
ATOM 836 C CA . VAL A 1 102 ? -4.604 -5.618 0.744 1.00 77.25 102 VAL A CA 1
ATOM 837 C C . VAL A 1 102 ? -4.398 -5.169 -0.694 1.00 77.25 102 VAL A C 1
ATOM 839 O O . VAL A 1 102 ? -4.992 -4.181 -1.132 1.00 77.25 102 VAL A O 1
ATOM 842 N N . GLU A 1 103 ? -3.547 -5.864 -1.441 1.00 75.81 103 GLU A N 1
ATOM 843 C CA . GLU A 1 103 ? -3.448 -5.647 -2.883 1.00 75.81 103 GLU A CA 1
ATOM 844 C C . GLU A 1 103 ? -4.820 -5.891 -3.541 1.00 75.81 103 GLU A C 1
ATOM 846 O O . GLU A 1 103 ? -5.452 -6.929 -3.322 1.00 75.81 103 GLU A O 1
ATOM 851 N N . LYS A 1 104 ? -5.314 -4.938 -4.345 1.00 67.44 104 LYS A N 1
ATOM 852 C CA . LYS A 1 104 ? -6.558 -5.156 -5.090 1.00 67.44 104 LYS A CA 1
ATOM 853 C C . LYS A 1 104 ? -6.230 -6.007 -6.317 1.0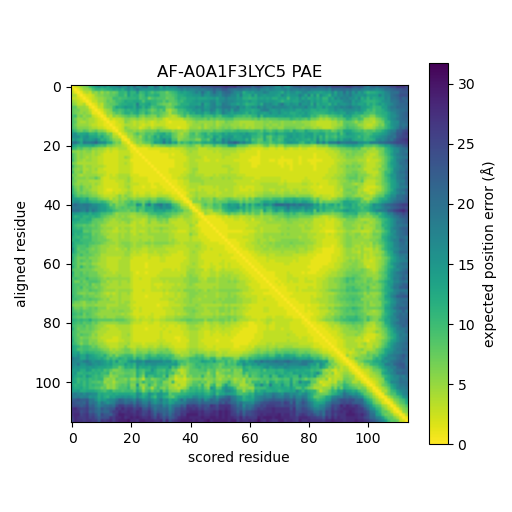0 67.44 104 LYS A C 1
ATOM 855 O O . LYS A 1 104 ? -5.515 -5.557 -7.205 1.00 67.44 104 LYS A O 1
ATOM 860 N N . LYS A 1 105 ? -6.808 -7.205 -6.399 1.00 60.69 105 LYS A N 1
ATOM 861 C CA . LYS A 1 105 ? -6.856 -7.982 -7.643 1.00 60.69 105 LYS A CA 1
ATOM 862 C C . LYS A 1 105 ? -8.181 -7.752 -8.360 1.00 60.69 105 LYS A C 1
ATOM 864 O O . LYS A 1 105 ? -9.238 -7.809 -7.732 1.00 60.69 105 LYS A O 1
ATOM 869 N N . GLU A 1 106 ? -8.129 -7.569 -9.674 1.00 47.31 106 GLU A N 1
ATOM 870 C CA . GLU A 1 106 ? -9.222 -8.008 -10.537 1.00 47.31 106 GLU A CA 1
ATOM 871 C C . GLU A 1 106 ? -9.170 -9.534 -10.535 1.00 47.31 106 GLU A C 1
ATOM 873 O O . GLU A 1 106 ? -8.293 -10.146 -11.140 1.00 47.31 106 GLU A O 1
ATOM 878 N N . ARG A 1 107 ? -10.043 -10.171 -9.751 1.00 41.00 107 ARG A N 1
ATOM 879 C CA . ARG A 1 107 ? -10.274 -11.601 -9.942 1.00 41.00 107 ARG A CA 1
ATOM 880 C C . ARG A 1 107 ? -11.107 -11.714 -11.220 1.00 41.00 107 ARG A C 1
ATOM 882 O O . ARG A 1 107 ? -12.172 -11.093 -11.251 1.00 41.00 107 ARG A O 1
ATOM 889 N N . PRO A 1 108 ? -10.677 -12.454 -12.258 1.00 35.22 108 PRO A N 1
ATOM 890 C CA . PRO A 1 108 ? -11.616 -12.832 -13.299 1.00 35.22 108 PRO A CA 1
ATOM 891 C C . PRO A 1 108 ? -12.778 -13.540 -12.600 1.00 35.22 108 PRO A C 1
ATOM 893 O O . PRO A 1 108 ? -12.557 -14.402 -11.743 1.00 35.22 108 PRO A O 1
ATOM 896 N N . HIS A 1 109 ? -14.008 -13.115 -12.890 1.00 35.97 109 HIS A N 1
ATOM 897 C CA . HIS A 1 109 ? -15.184 -13.852 -12.456 1.00 35.97 109 HIS A CA 1
ATOM 898 C C . HIS A 1 109 ? -15.054 -15.238 -13.078 1.00 35.97 109 HIS A C 1
ATOM 900 O O . HIS A 1 109 ? -15.238 -15.400 -14.282 1.00 35.97 109 HIS A O 1
ATOM 906 N N . VAL A 1 110 ? -14.682 -16.234 -12.277 1.00 42.97 110 VAL A N 1
ATOM 907 C CA . VAL A 1 110 ? -14.889 -17.621 -12.667 1.00 42.97 110 VAL A CA 1
ATOM 908 C C . VAL A 1 110 ? -16.396 -17.797 -12.585 1.00 42.97 110 VAL A C 1
ATOM 910 O O . VAL A 1 110 ? -16.947 -18.027 -11.511 1.00 42.97 110 VAL A O 1
ATOM 913 N N . ILE A 1 111 ? -17.073 -17.565 -13.709 1.00 43.22 111 ILE A N 1
ATOM 914 C CA . ILE A 1 111 ? -18.442 -18.018 -13.903 1.00 43.22 111 ILE A CA 1
ATOM 915 C C . ILE A 1 111 ? -18.310 -19.537 -13.903 1.00 43.22 111 ILE A C 1
ATOM 917 O O . ILE A 1 111 ? -17.902 -20.139 -14.894 1.00 43.22 111 ILE A O 1
ATOM 921 N N . GLY A 1 112 ? -18.506 -20.143 -12.734 1.00 38.81 112 GLY A N 1
ATOM 922 C CA . GLY A 1 112 ? -18.672 -21.579 -12.641 1.00 38.81 112 GLY A CA 1
ATOM 923 C C . GLY A 1 112 ? -19.942 -21.911 -13.404 1.00 38.81 112 GLY A C 1
ATOM 924 O O . GLY A 1 112 ? -21.033 -21.683 -12.888 1.00 38.81 112 GLY A O 1
ATOM 925 N N . ASN A 1 113 ? -19.797 -22.380 -14.641 1.00 40.53 113 ASN A N 1
ATOM 926 C CA . ASN A 1 113 ? -20.876 -23.092 -15.300 1.00 40.53 113 ASN A CA 1
ATOM 927 C C . ASN A 1 113 ? -21.146 -24.341 -14.458 1.00 40.53 113 ASN A C 1
ATOM 929 O O . ASN A 1 113 ? -20.255 -25.178 -14.287 1.00 40.53 113 ASN A O 1
ATOM 933 N N . GLN A 1 114 ? -22.344 -24.381 -13.874 1.00 39.12 114 GLN A N 1
ATOM 934 C CA .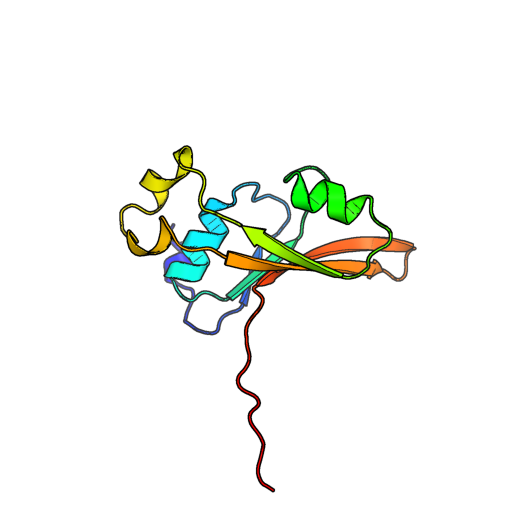 GLN A 1 114 ? -22.987 -25.619 -13.445 1.00 39.12 114 GLN A CA 1
ATOM 935 C C . GLN A 1 114 ? -23.284 -26.493 -14.662 1.00 39.12 114 GLN A C 1
ATOM 937 O O . GLN A 1 114 ? -23.523 -25.916 -15.750 1.00 39.12 114 GLN A O 1
#

Nearest PDB structures (foldseek):
  2vea-assembly1_A-2  TM=5.434E-01  e=3.879E+00  Synechocystis sp. PCC 6803
  8ag4-assembly1_B  TM=4.455E-01  e=3.191E+00  Homo sapiens
  8bhv-assembly1_j  TM=3.727E-01  e=2.023E+00  Homo sapiens
  7v7w-assembly1_B  TM=3.604E-01  e=2.159E+00  Mus musculus
  7v7l-assembly1_B  TM=2.965E-01  e=4.140E+00  Mus musculus

Solvent-accessible surface area (backbone atoms only — not comparable to full-atom values): 7068 Å² total; per-residue (Å²): 116,75,73,63,78,75,61,53,77,82,41,75,43,78,41,63,80,80,76,84,53,71,58,55,59,53,52,32,54,77,65,51,37,43,48,35,36,41,56,67,65,80,70,41,72,74,50,30,56,48,64,77,42,93,61,54,63,46,81,46,77,45,69,55,56,78,90,46,44,76,82,37,63,95,41,64,77,52,59,84,38,72,49,53,30,32,40,37,58,43,80,42,98,85,77,48,74,50,40,36,38,35,66,60,72,89,70,79,80,78,76,76,80,126